Protein AF-T0MFL5-F1 (afdb_monomer)

Sol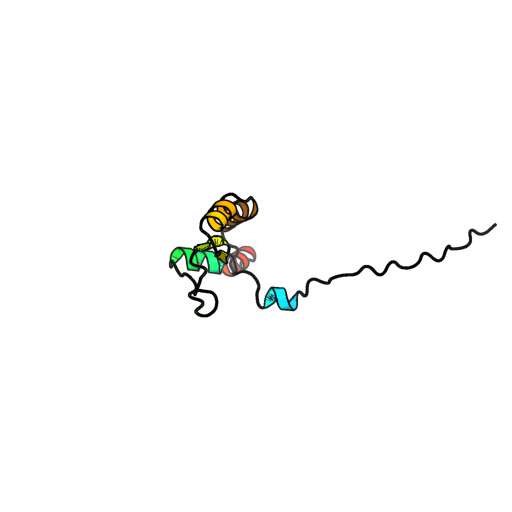vent-accessible surface area (backbone atoms only — not comparable to full-atom values): 6743 Å² total; per-residue (Å²): 135,85,83,78,81,78,85,72,77,78,74,79,74,81,71,75,66,74,59,62,72,59,52,68,75,72,44,77,77,51,70,69,57,38,54,52,27,63,75,67,68,59,70,89,85,50,85,82,70,47,84,68,35,82,36,71,42,71,88,73,71,44,77,26,75,39,67,68,56,49,56,51,46,62,72,31,70,68,46,54,50,46,56,51,63,68,72,45,87,77,88,43,71,68,55,52,33,53,74,74,69,53,128

Foldseek 3Di:
DDDDDDPDPPPPPPCPPVPVVVCVVPPWDDLVVLLVCVVVVPDDDDPPPPPQ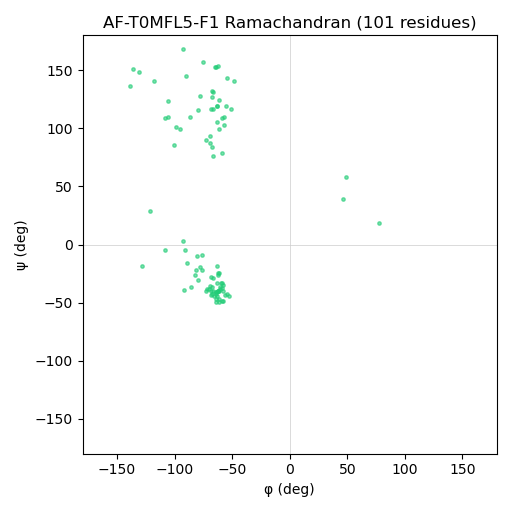FPDADSLRGDTDRDPVVNVVVCVDPVNVVSVVVSVDDDDDPVVVCVVVVND

Sequence (103 aa):
MARQKTQQAHKQKNKRRINSSRLKKEGTLGLDQIQRNILNNIIPIDDEFNKESKYYCIECDRFFISDNALSTHKKSKVHKKRVKELGDVIHTQKHAEMAVGLF

pLDDT: mean 77.4, std 14.21, range [50.72, 96.06]

Organism: NCBI:txid1037528

Nearest PDB structures (foldseek):
  6yly-assembly1_I  TM=8.226E-01  e=1.556E-03  Saccharomyces cerevisiae
  3jct-assembly1_I  TM=8.127E-01  e=4.463E-03  Saccharomyces cerevisiae S288C
  7z34-assembly1_I  TM=6.975E-01  e=9.209E-03  Saccharomyces cerevisiae S288C

Radius of gyration: 22.28 Å; Cα contacts (8 Å, |Δi|>4): 62; chains: 1; bounding box: 35×70×47 Å

InterPro domains:
  IPR003604 Matrin/U1-C-like, C2H2-type zinc finger [SM00451] (52-86)
  IPR013087 Zinc finger C2H2-type [PS00028] (57-79)
  IPR013087 Zinc finger C2H2-type [PS50157] (55-84)
  IPR022755 Zinc finger, double-stranded RNA binding [PF12171] (54-80)
  IPR036236 Zinc finger C2H2 superfamily [SSF57667] (44-101)
  IPR051879 C2H2-type Zinc Finger Maturation Protein [PTHR46095] (1-102)

Mean predicted aligned error: 12.14 Å

Structure (mmCIF, N/CA/C/O backbone):
data_AF-T0MFL5-F1
#
_entry.id   AF-T0MFL5-F1
#
loop_
_atom_site.group_PDB
_atom_site.id
_atom_site.type_symbol
_atom_site.label_atom_id
_atom_site.label_alt_id
_atom_site.label_comp_id
_atom_site.label_asym_id
_atom_site.label_entity_id
_atom_site.label_seq_id
_atom_site.pdbx_PDB_ins_code
_atom_site.Cartn_x
_atom_site.Cartn_y
_atom_site.Cartn_z
_atom_site.occupancy
_atom_site.B_iso_or_equiv
_atom_site.auth_seq_id
_atom_site.auth_comp_id
_atom_site.auth_asym_id
_atom_site.auth_atom_id
_atom_site.pdbx_PDB_model_num
ATOM 1 N N . MET A 1 1 ? -9.945 57.315 -22.143 1.00 52.41 1 MET A N 1
ATOM 2 C CA . MET A 1 1 ? -9.887 57.240 -20.664 1.00 52.41 1 MET A CA 1
ATOM 3 C C . MET A 1 1 ? -9.189 55.945 -20.268 1.00 52.41 1 MET A C 1
ATOM 5 O O . MET A 1 1 ? -9.649 54.882 -20.666 1.00 52.41 1 MET A O 1
ATOM 9 N N . ALA A 1 2 ? -8.045 56.020 -19.583 1.00 54.22 2 ALA A N 1
ATOM 10 C CA . ALA A 1 2 ? -7.265 54.842 -19.195 1.00 54.22 2 ALA A CA 1
ATOM 11 C C . ALA A 1 2 ? -7.900 54.150 -17.977 1.00 54.22 2 ALA A C 1
ATOM 13 O O . ALA A 1 2 ? -8.167 54.797 -16.964 1.00 54.22 2 ALA A O 1
ATOM 14 N N . ARG A 1 3 ? -8.146 52.836 -18.065 1.00 62.12 3 ARG A N 1
ATOM 15 C CA . ARG A 1 3 ? -8.585 52.026 -16.918 1.00 62.12 3 ARG A CA 1
ATOM 16 C C . ARG A 1 3 ? -7.484 52.026 -15.854 1.00 62.12 3 ARG A C 1
ATOM 18 O O . ARG A 1 3 ? -6.377 51.559 -16.114 1.00 62.12 3 ARG A O 1
ATOM 25 N N . GLN A 1 4 ? -7.790 52.533 -14.663 1.00 69.31 4 GLN A N 1
ATOM 26 C CA . GLN A 1 4 ? -6.879 52.474 -13.521 1.00 69.31 4 GLN A CA 1
ATOM 27 C C . GLN A 1 4 ? -6.723 51.014 -13.067 1.00 69.31 4 GLN A C 1
ATOM 29 O O . GLN A 1 4 ? -7.710 50.285 -12.942 1.00 69.31 4 GLN A O 1
ATOM 34 N N . LYS A 1 5 ? -5.478 50.567 -12.853 1.00 63.31 5 LYS A N 1
ATOM 35 C CA . LYS A 1 5 ? -5.180 49.225 -12.331 1.00 63.31 5 LYS A CA 1
ATOM 36 C C . LYS A 1 5 ? -5.683 49.145 -10.892 1.00 63.31 5 LYS A C 1
ATOM 38 O O . LYS A 1 5 ? -5.181 49.856 -10.026 1.00 63.31 5 LYS A O 1
ATOM 43 N N . THR A 1 6 ? -6.649 48.274 -10.626 1.00 65.69 6 THR A N 1
ATOM 44 C CA . THR A 1 6 ? -7.029 47.957 -9.251 1.00 65.69 6 THR A CA 1
ATOM 45 C C . THR A 1 6 ? -5.875 47.204 -8.589 1.00 65.69 6 THR A C 1
ATOM 47 O O . THR A 1 6 ? -5.369 46.219 -9.131 1.00 65.69 6 THR A O 1
ATOM 50 N N . GLN A 1 7 ? -5.419 47.684 -7.429 1.00 66.50 7 GLN A N 1
ATOM 51 C CA . GLN A 1 7 ? -4.450 46.973 -6.596 1.00 66.50 7 GLN A CA 1
ATOM 52 C C . GLN A 1 7 ? -5.153 45.747 -6.010 1.00 66.50 7 GLN A C 1
ATOM 54 O O . GLN A 1 7 ? -5.772 45.809 -4.951 1.00 66.50 7 GLN A O 1
ATOM 59 N N . GLN A 1 8 ? -5.138 44.629 -6.732 1.00 64.06 8 GLN A N 1
ATOM 60 C CA . GLN A 1 8 ? -5.621 43.374 -6.174 1.00 64.06 8 GLN A CA 1
ATOM 61 C C . GLN A 1 8 ? -4.645 42.950 -5.076 1.00 64.06 8 GLN A C 1
ATOM 63 O O . GLN A 1 8 ? -3.473 42.688 -5.347 1.00 64.06 8 GLN A O 1
ATOM 68 N N . ALA A 1 9 ? -5.123 42.894 -3.831 1.00 64.19 9 ALA A N 1
ATOM 69 C CA . ALA A 1 9 ? -4.354 42.351 -2.724 1.00 64.19 9 ALA A CA 1
ATOM 70 C C . ALA A 1 9 ? -3.911 40.924 -3.080 1.00 64.19 9 ALA A C 1
ATOM 72 O O . ALA A 1 9 ? -4.742 40.041 -3.316 1.00 64.19 9 ALA A O 1
ATOM 73 N N . HIS A 1 10 ? -2.598 40.689 -3.130 1.00 61.59 10 HIS A N 1
ATOM 74 C CA . HIS A 1 10 ? -2.055 39.346 -3.276 1.00 61.59 10 HIS A CA 1
ATOM 75 C C . HIS A 1 10 ? -2.499 38.520 -2.068 1.00 61.59 10 HIS A C 1
ATOM 77 O O . HIS A 1 10 ? -1.910 38.597 -0.992 1.00 61.59 10 HIS A O 1
ATOM 83 N N . LYS A 1 11 ? -3.549 37.711 -2.243 1.00 56.97 11 LYS A N 1
ATOM 84 C CA . LYS A 1 11 ? -3.952 36.705 -1.261 1.00 56.97 11 LYS A CA 1
ATOM 85 C C . LYS A 1 11 ? -2.729 35.815 -1.055 1.00 56.97 11 LYS A C 1
ATOM 87 O O . LYS A 1 11 ? -2.336 35.110 -1.989 1.00 56.97 11 LYS A O 1
ATOM 92 N N . GLN A 1 12 ? -2.085 35.901 0.113 1.00 63.25 12 GLN A N 1
ATOM 93 C CA . GLN A 1 12 ? -0.952 35.043 0.440 1.00 63.25 12 GLN A CA 1
ATOM 94 C C . GLN A 1 12 ? -1.446 33.608 0.303 1.00 63.25 12 GLN A C 1
ATOM 96 O O . GLN A 1 12 ? -2.213 33.108 1.126 1.00 63.25 12 GLN A O 1
ATOM 101 N N . LYS A 1 13 ? -1.077 32.955 -0.803 1.00 57.34 13 LYS A N 1
ATOM 102 C CA . LYS A 1 13 ? -1.324 31.532 -0.968 1.00 57.34 13 LYS A CA 1
ATOM 103 C C . LYS A 1 13 ? -0.499 30.902 0.129 1.00 57.34 13 LYS A C 1
ATOM 105 O O . LYS A 1 13 ? 0.726 30.879 0.025 1.00 57.34 13 LYS A O 1
ATOM 110 N N . ASN A 1 14 ? -1.176 30.446 1.174 1.00 59.44 14 ASN A N 1
ATOM 111 C CA . ASN A 1 14 ? -0.584 29.675 2.243 1.00 59.44 14 ASN A CA 1
ATOM 112 C C . ASN A 1 14 ? -0.162 28.342 1.613 1.00 59.44 14 ASN A C 1
ATOM 114 O O . ASN A 1 14 ? -0.872 27.339 1.669 1.00 59.44 14 ASN A O 1
ATOM 118 N N . LYS A 1 15 ? 0.951 28.370 0.869 1.00 56.12 15 LYS A N 1
ATOM 119 C CA . LYS A 1 15 ? 1.619 27.201 0.326 1.00 56.12 15 LYS A CA 1
ATOM 120 C C . LYS A 1 15 ? 2.147 26.500 1.562 1.00 56.12 15 LYS A C 1
ATOM 122 O O . LYS A 1 15 ? 3.303 26.687 1.927 1.00 56.12 15 LYS A O 1
ATOM 127 N N . ARG A 1 16 ? 1.297 25.699 2.210 1.00 57.19 16 ARG A N 1
ATOM 128 C CA . ARG A 1 16 ? 1.746 24.574 3.021 1.00 57.19 16 ARG A CA 1
ATOM 129 C C . ARG A 1 16 ? 2.533 23.693 2.054 1.00 57.19 16 ARG A C 1
ATOM 131 O O . ARG A 1 16 ? 1.981 22.777 1.456 1.00 57.19 16 ARG A O 1
ATOM 138 N N . ARG A 1 17 ? 3.787 24.068 1.767 1.00 57.94 17 ARG A N 1
ATOM 139 C CA . ARG A 1 17 ? 4.713 23.233 1.017 1.00 57.94 17 ARG A CA 1
ATOM 140 C C . ARG A 1 17 ? 4.791 21.981 1.865 1.00 57.94 17 ARG A C 1
ATOM 142 O O . ARG A 1 17 ? 5.290 22.040 2.986 1.00 57.94 17 ARG A O 1
ATOM 149 N N . ILE A 1 18 ? 4.205 20.895 1.370 1.00 57.91 18 ILE A N 1
ATOM 150 C CA . ILE A 1 18 ? 4.403 19.576 1.957 1.00 57.91 18 ILE A CA 1
ATOM 151 C C . ILE A 1 18 ? 5.918 19.441 2.061 1.00 57.91 18 ILE A C 1
ATOM 153 O O . ILE A 1 18 ? 6.612 19.587 1.053 1.00 57.91 18 ILE A O 1
ATOM 157 N N . ASN A 1 19 ? 6.428 19.329 3.287 1.00 59.56 19 ASN A N 1
ATOM 158 C CA . ASN A 1 19 ? 7.859 19.387 3.526 1.00 59.56 19 ASN A CA 1
ATOM 159 C C . ASN A 1 19 ? 8.471 18.108 2.944 1.00 59.56 19 ASN A C 1
ATOM 161 O O . ASN A 1 19 ? 8.458 17.051 3.573 1.00 59.56 19 ASN A O 1
ATOM 165 N N . SER A 1 20 ? 8.916 18.189 1.689 1.00 59.12 20 SER A N 1
ATOM 166 C CA . SER A 1 20 ? 9.327 17.041 0.881 1.00 59.12 20 SER A CA 1
ATOM 167 C C . SER A 1 20 ? 10.507 16.299 1.497 1.00 59.12 20 SER A C 1
ATOM 169 O O . SER A 1 20 ? 10.678 15.113 1.252 1.00 59.12 20 SER A O 1
ATOM 171 N N . SER A 1 21 ? 11.313 16.982 2.311 1.00 55.59 21 SER A N 1
ATOM 172 C CA . SER A 1 21 ? 12.413 16.384 3.068 1.00 55.59 21 SER A CA 1
ATOM 173 C C . SER A 1 21 ? 11.923 15.457 4.186 1.00 55.59 21 SER A C 1
ATOM 175 O O . SER A 1 21 ? 12.535 14.418 4.406 1.00 55.59 21 SER A O 1
ATOM 177 N N . ARG A 1 22 ? 10.798 15.774 4.844 1.00 50.72 22 ARG A N 1
ATOM 178 C CA . ARG A 1 22 ? 10.186 14.916 5.872 1.00 50.72 22 ARG A CA 1
ATOM 179 C C . ARG A 1 22 ? 9.527 13.685 5.247 1.00 50.72 22 ARG A C 1
ATOM 181 O O . ARG A 1 22 ? 9.723 12.581 5.737 1.00 50.72 22 ARG A O 1
ATOM 188 N N . LEU A 1 23 ? 8.855 13.864 4.104 1.00 55.75 23 LEU A N 1
ATOM 189 C CA . LEU A 1 23 ? 8.255 12.764 3.333 1.00 55.75 23 LEU A CA 1
ATOM 190 C C . LEU A 1 23 ? 9.289 11.750 2.809 1.00 55.75 23 LEU A C 1
ATOM 192 O O . LEU A 1 23 ? 8.942 10.603 2.568 1.00 55.75 23 LEU A O 1
ATOM 196 N N . LYS A 1 24 ? 10.543 12.174 2.605 1.00 55.97 24 LYS A N 1
ATOM 197 C CA . LYS A 1 24 ? 11.646 11.306 2.161 1.00 55.97 24 LYS A CA 1
ATOM 198 C C . LYS A 1 24 ? 12.305 10.522 3.297 1.00 55.97 24 LYS A C 1
ATOM 200 O O . LYS A 1 24 ? 12.884 9.482 3.022 1.00 55.97 24 LYS A O 1
ATOM 205 N N . LYS A 1 25 ? 12.259 11.027 4.537 1.00 56.19 25 LYS A N 1
ATOM 206 C CA . LYS A 1 25 ? 12.865 10.360 5.703 1.00 56.19 25 LYS A CA 1
ATOM 207 C C . LYS A 1 25 ? 11.937 9.327 6.341 1.00 56.19 25 LYS A C 1
ATOM 209 O O . LYS A 1 25 ? 12.415 8.281 6.743 1.00 56.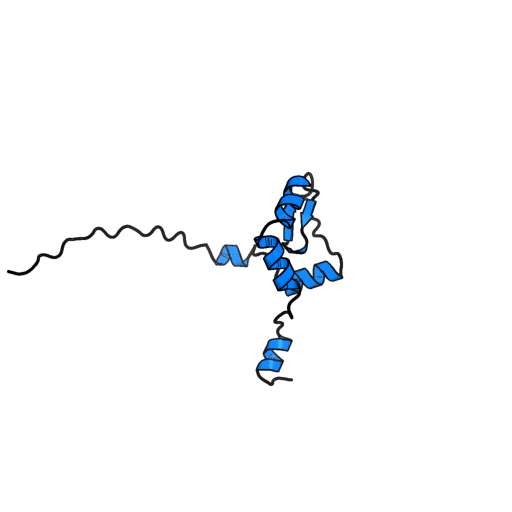19 25 LYS A O 1
ATOM 214 N N . GLU A 1 26 ? 10.635 9.606 6.381 1.00 54.88 26 GLU A N 1
ATOM 215 C CA . GLU A 1 26 ? 9.616 8.719 6.978 1.00 54.88 26 GLU A CA 1
ATOM 216 C C . GLU A 1 26 ? 8.542 8.328 5.961 1.00 54.88 26 GLU A C 1
ATOM 218 O O . GLU A 1 26 ? 7.363 8.160 6.274 1.00 54.88 26 GLU A O 1
ATOM 223 N N . GLY A 1 27 ? 8.936 8.286 4.689 1.00 63.75 27 GLY A N 1
ATOM 224 C CA . GLY A 1 27 ? 8.060 7.832 3.622 1.00 63.75 27 GLY A CA 1
ATOM 225 C C . GLY A 1 27 ? 7.695 6.364 3.811 1.00 63.75 27 GLY A C 1
ATOM 226 O O . GLY A 1 27 ? 8.461 5.587 4.372 1.00 63.75 27 GLY A O 1
ATOM 227 N N . THR A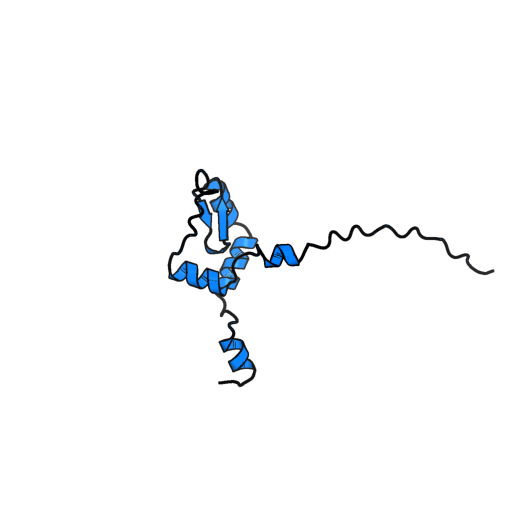 1 28 ? 6.526 5.985 3.302 1.00 69.00 28 THR A N 1
ATOM 228 C CA . THR A 1 28 ? 6.099 4.583 3.240 1.00 69.00 28 THR A CA 1
ATOM 229 C C . THR A 1 28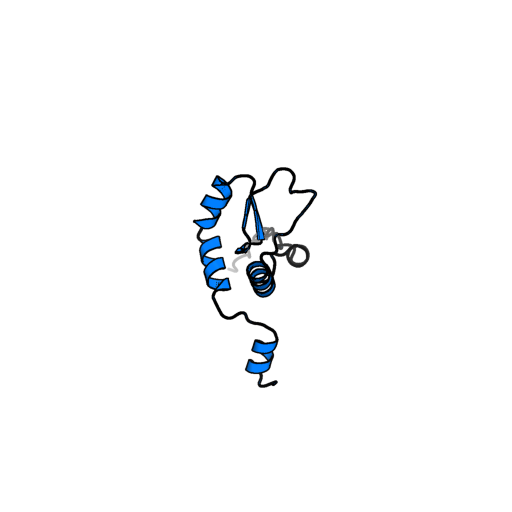 ? 7.145 3.743 2.515 1.00 69.00 28 THR A C 1
ATOM 231 O O . THR A 1 28 ? 7.694 4.207 1.509 1.00 69.00 28 THR A O 1
ATOM 234 N N . LEU A 1 29 ? 7.352 2.503 2.963 1.00 79.62 29 LEU A N 1
ATOM 235 C CA . LEU A 1 29 ? 8.235 1.547 2.295 1.00 79.62 29 LEU A CA 1
ATOM 236 C C . LEU A 1 29 ? 7.953 1.475 0.782 1.00 79.62 29 LEU A C 1
ATOM 238 O O . LEU A 1 29 ? 6.806 1.534 0.318 1.00 79.62 29 LEU A O 1
ATOM 242 N N . GLY A 1 30 ? 9.027 1.360 -0.001 1.00 84.25 30 GLY A N 1
ATOM 243 C CA . GLY A 1 30 ? 8.932 1.193 -1.450 1.00 84.25 30 GLY A CA 1
ATOM 244 C C . GLY A 1 30 ? 8.213 -0.108 -1.821 1.00 84.25 30 GLY A C 1
ATOM 245 O O . GLY A 1 30 ? 8.249 -1.075 -1.064 1.00 84.25 30 GLY A O 1
ATOM 246 N N . LEU A 1 31 ? 7.586 -0.148 -3.004 1.00 83.69 31 LEU A N 1
ATOM 247 C CA . LEU A 1 31 ? 6.882 -1.341 -3.511 1.00 83.69 31 LEU A CA 1
ATOM 248 C C . LEU A 1 31 ? 7.768 -2.596 -3.481 1.00 83.69 31 LEU A C 1
ATOM 250 O O . LEU A 1 31 ? 7.343 -3.639 -2.997 1.00 83.69 31 LEU A O 1
ATOM 254 N N . ASP A 1 32 ? 9.023 -2.456 -3.909 1.00 84.94 32 ASP A N 1
ATOM 255 C CA . ASP A 1 32 ? 9.998 -3.549 -3.931 1.00 84.94 32 ASP A CA 1
ATOM 256 C C . ASP A 1 32 ? 10.309 -4.102 -2.531 1.00 84.94 32 ASP A C 1
ATOM 258 O O . ASP A 1 32 ? 10.382 -5.311 -2.319 1.00 84.94 32 ASP A O 1
ATOM 262 N N . GLN A 1 33 ? 10.426 -3.215 -1.542 1.00 84.25 33 GLN A N 1
ATOM 263 C CA . GLN A 1 33 ? 10.689 -3.608 -0.163 1.00 84.25 33 GLN A CA 1
ATOM 264 C C . GLN A 1 33 ? 9.465 -4.268 0.478 1.00 84.25 33 GLN A C 1
ATOM 266 O O . GLN A 1 33 ? 9.611 -5.256 1.189 1.00 84.25 33 GLN A O 1
ATOM 271 N N . ILE A 1 34 ? 8.259 -3.778 0.177 1.00 87.94 34 ILE A N 1
ATOM 272 C CA . ILE A 1 34 ? 7.009 -4.394 0.638 1.00 87.94 34 ILE A CA 1
ATOM 273 C C . ILE A 1 34 ? 6.856 -5.798 0.052 1.00 87.94 34 ILE A C 1
ATOM 275 O O . ILE A 1 34 ? 6.554 -6.727 0.794 1.00 87.94 34 ILE A O 1
ATOM 279 N N . GLN A 1 35 ? 7.125 -5.991 -1.242 1.00 85.56 35 GLN A N 1
ATOM 280 C CA . GLN A 1 35 ? 7.059 -7.319 -1.853 1.00 85.56 35 GLN A CA 1
ATOM 281 C C . GLN A 1 35 ? 8.073 -8.282 -1.220 1.00 85.56 35 GLN A C 1
ATOM 283 O O . GLN A 1 35 ? 7.734 -9.425 -0.919 1.00 85.56 35 GLN A O 1
ATOM 288 N N . ARG A 1 36 ? 9.292 -7.810 -0.925 1.00 85.81 36 ARG A N 1
ATOM 289 C CA . ARG A 1 36 ? 10.283 -8.587 -0.165 1.00 85.81 36 ARG A CA 1
ATOM 290 C C . ARG A 1 36 ? 9.806 -8.930 1.249 1.00 85.81 36 ARG A C 1
ATOM 292 O O . ARG A 1 36 ? 10.021 -10.057 1.690 1.00 85.81 36 ARG A O 1
ATOM 299 N N . ASN A 1 37 ? 9.145 -8.009 1.945 1.00 87.06 37 ASN A N 1
ATOM 300 C CA . ASN A 1 37 ? 8.596 -8.267 3.278 1.00 87.06 37 ASN A CA 1
ATOM 301 C C . ASN A 1 37 ? 7.453 -9.289 3.237 1.00 87.06 37 ASN A C 1
ATOM 303 O O . ASN A 1 37 ? 7.409 -10.162 4.098 1.00 87.06 37 ASN A O 1
ATOM 307 N N . ILE A 1 38 ? 6.580 -9.225 2.223 1.00 85.81 38 ILE A N 1
ATOM 308 C CA . ILE A 1 38 ? 5.506 -10.208 2.001 1.00 85.81 38 ILE A CA 1
ATOM 309 C C . ILE A 1 38 ? 6.100 -11.602 1.770 1.00 85.81 38 ILE A C 1
ATOM 311 O O . ILE A 1 38 ? 5.669 -12.556 2.405 1.00 85.81 38 ILE A O 1
ATOM 315 N N . LEU A 1 39 ? 7.118 -11.725 0.910 1.00 84.62 39 LEU A N 1
ATOM 316 C CA . LEU A 1 39 ? 7.762 -13.013 0.622 1.00 84.62 39 LEU A CA 1
ATOM 317 C C . LEU A 1 39 ? 8.424 -13.636 1.855 1.00 84.62 39 LEU A C 1
ATOM 319 O O . LEU A 1 39 ? 8.350 -14.845 2.054 1.00 84.62 39 LEU A O 1
ATOM 323 N N . ASN A 1 40 ? 9.062 -12.812 2.682 1.00 83.38 40 ASN A N 1
ATOM 324 C CA . ASN A 1 40 ? 9.788 -13.274 3.864 1.00 83.38 40 ASN A CA 1
ATOM 325 C C . ASN A 1 40 ? 8.933 -13.268 5.142 1.00 83.38 40 ASN A C 1
ATOM 327 O O . ASN A 1 40 ? 9.457 -13.551 6.216 1.00 83.38 40 ASN A O 1
ATOM 331 N N . ASN A 1 41 ? 7.642 -12.921 5.046 1.00 80.69 41 ASN A N 1
ATOM 332 C CA . ASN A 1 41 ? 6.746 -12.701 6.187 1.00 80.69 41 ASN A CA 1
ATOM 333 C C . ASN A 1 41 ? 7.373 -11.824 7.290 1.00 80.69 41 ASN A C 1
ATOM 335 O O . ASN A 1 41 ? 7.195 -12.075 8.483 1.00 80.69 41 ASN A O 1
ATOM 339 N N . ILE A 1 42 ? 8.126 -10.794 6.893 1.00 79.50 42 ILE A N 1
ATOM 340 C CA . ILE A 1 42 ? 8.778 -9.876 7.830 1.00 79.50 42 ILE A CA 1
ATOM 341 C C . ILE A 1 42 ? 7.734 -8.875 8.308 1.00 79.50 42 ILE A C 1
ATOM 343 O O . ILE A 1 42 ? 7.221 -8.069 7.529 1.00 79.50 42 ILE A O 1
ATOM 347 N N . ILE A 1 43 ? 7.448 -8.914 9.604 1.00 76.56 43 ILE A N 1
ATOM 348 C CA . ILE A 1 43 ? 6.596 -7.941 10.281 1.00 76.56 43 ILE A CA 1
ATOM 349 C C . ILE A 1 43 ? 7.524 -7.049 11.111 1.00 76.56 43 ILE A C 1
ATOM 351 O O . ILE A 1 43 ? 8.281 -7.585 11.924 1.00 76.56 43 ILE A O 1
ATOM 355 N N . PRO A 1 44 ? 7.513 -5.717 10.915 1.00 74.00 44 PRO A N 1
ATOM 356 C CA . PRO A 1 44 ? 8.316 -4.823 11.733 1.00 74.00 44 PRO A CA 1
ATOM 357 C C . PRO A 1 44 ? 7.871 -4.929 13.194 1.00 74.00 44 PRO A C 1
ATOM 359 O O . PRO A 1 44 ? 6.696 -4.743 13.514 1.00 74.00 44 PRO A O 1
ATOM 362 N N . ILE A 1 45 ? 8.814 -5.242 14.075 1.00 68.62 45 ILE A N 1
ATOM 363 C CA . ILE A 1 45 ? 8.604 -5.248 15.520 1.00 68.62 45 ILE A CA 1
ATOM 364 C C . ILE A 1 45 ? 9.088 -3.885 16.012 1.00 68.62 45 ILE A C 1
ATOM 366 O O . ILE A 1 45 ? 10.288 -3.661 16.116 1.00 68.62 45 ILE A O 1
ATOM 370 N N . ASP A 1 46 ? 8.169 -2.951 16.237 1.00 63.62 46 ASP A N 1
ATOM 371 C CA . ASP A 1 46 ? 8.473 -1.660 16.852 1.00 63.62 46 ASP A CA 1
ATOM 372 C C . ASP A 1 46 ? 8.128 -1.680 18.349 1.00 63.62 46 ASP A C 1
ATOM 374 O O . ASP A 1 46 ? 6.960 -1.586 18.720 1.00 63.62 46 ASP A O 1
ATOM 378 N N . ASP A 1 47 ? 9.127 -1.846 19.216 1.00 59.88 47 ASP A N 1
ATOM 379 C CA . ASP A 1 47 ? 8.960 -2.056 20.665 1.00 59.88 47 ASP A CA 1
ATOM 380 C C . ASP A 1 47 ? 8.304 -0.878 21.422 1.00 59.88 47 ASP A C 1
ATOM 382 O O . ASP A 1 47 ? 7.765 -1.077 22.518 1.00 59.88 47 ASP A O 1
ATOM 386 N N . GLU A 1 48 ? 8.283 0.338 20.858 1.00 60.12 48 GLU A N 1
ATOM 387 C CA . GLU A 1 48 ? 7.682 1.516 21.510 1.00 60.12 48 GLU A CA 1
ATOM 388 C C . GLU A 1 48 ? 6.201 1.737 21.148 1.00 60.12 48 GLU A C 1
ATOM 390 O O . GLU A 1 48 ? 5.403 2.044 22.037 1.00 60.12 48 GLU A O 1
ATOM 395 N N . PHE A 1 49 ? 5.785 1.516 19.894 1.00 55.41 49 PHE A N 1
ATOM 396 C CA . PHE A 1 49 ? 4.372 1.612 19.473 1.00 55.41 49 PHE A CA 1
ATOM 397 C C . PHE A 1 49 ? 3.579 0.291 19.621 1.00 55.41 49 PHE A C 1
ATOM 399 O O . PHE A 1 49 ? 2.339 0.306 19.622 1.00 55.41 49 PHE A O 1
ATOM 406 N N . ASN A 1 50 ? 4.253 -0.859 19.781 1.00 51.38 50 ASN A N 1
ATOM 407 C CA . ASN A 1 50 ? 3.620 -2.191 19.792 1.00 51.38 50 ASN A CA 1
ATOM 408 C C . ASN A 1 50 ? 2.881 -2.582 21.073 1.00 51.38 50 ASN A C 1
ATOM 410 O O . ASN A 1 50 ? 2.205 -3.613 21.078 1.00 51.38 50 ASN A O 1
ATOM 414 N N . LYS A 1 51 ? 2.976 -1.823 22.169 1.00 55.16 51 LYS A N 1
ATOM 415 C CA . LYS A 1 51 ? 2.365 -2.279 23.432 1.00 55.16 51 LYS A CA 1
ATOM 416 C C . LYS A 1 51 ? 0.841 -2.431 23.344 1.00 55.16 51 LYS A C 1
ATOM 418 O O . LYS A 1 51 ? 0.282 -3.258 24.059 1.00 55.16 51 LYS A O 1
ATOM 423 N N . GLU A 1 52 ? 0.184 -1.721 22.423 1.00 60.47 52 GLU A N 1
ATOM 424 C CA . GLU A 1 52 ? -1.278 -1.781 22.266 1.00 60.47 52 GLU A CA 1
ATOM 425 C C . GLU A 1 52 ? -1.770 -2.054 20.832 1.00 60.47 52 GLU A C 1
ATOM 427 O O . GLU A 1 52 ? -2.903 -2.506 20.655 1.00 60.47 52 GLU A O 1
ATOM 432 N N . SER A 1 53 ? -0.949 -1.845 19.795 1.00 64.19 53 SER A N 1
ATOM 433 C CA . SER A 1 53 ? -1.385 -1.966 18.394 1.00 64.19 53 SER A CA 1
ATOM 434 C C . SER A 1 53 ? -0.965 -3.296 17.752 1.00 64.19 53 SER A C 1
ATOM 436 O O . SER A 1 53 ? 0.054 -3.415 17.088 1.00 64.19 53 SER A O 1
ATOM 438 N N . LYS A 1 54 ? -1.785 -4.336 17.939 1.00 75.69 54 LYS A N 1
ATOM 439 C CA . LYS A 1 54 ? -1.506 -5.702 17.441 1.00 75.69 54 LYS A CA 1
ATOM 440 C C . LYS A 1 54 ? -1.838 -5.924 15.957 1.00 75.69 54 LYS A C 1
ATOM 442 O O . LYS A 1 54 ? -1.534 -6.983 15.414 1.00 75.69 54 LYS A O 1
ATOM 447 N N . TYR A 1 55 ? -2.514 -4.979 15.303 1.00 86.19 55 TYR A N 1
ATOM 448 C CA . TYR A 1 55 ? -3.100 -5.187 13.976 1.00 86.19 55 TYR A CA 1
A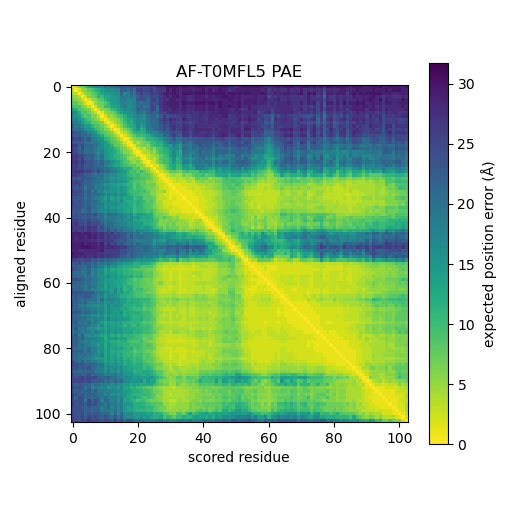TOM 449 C C . TYR A 1 55 ? -2.278 -4.477 12.901 1.00 86.19 55 TYR A C 1
ATOM 451 O O . TYR A 1 55 ? -2.306 -3.254 12.806 1.00 86.19 55 TYR A O 1
ATOM 459 N N . TYR A 1 56 ? -1.580 -5.234 12.056 1.00 88.31 56 TYR A N 1
ATOM 460 C CA . TYR A 1 56 ? -0.682 -4.684 11.036 1.00 88.31 56 TYR A CA 1
ATOM 461 C C . TYR A 1 56 ? -1.119 -5.050 9.612 1.00 88.31 56 TYR A C 1
ATOM 463 O O . TYR A 1 56 ? -1.561 -6.168 9.338 1.00 88.31 56 TYR A O 1
ATOM 471 N N . CYS A 1 57 ? -0.992 -4.093 8.691 1.00 90.38 57 CYS A N 1
ATOM 472 C CA . CYS A 1 57 ? -1.177 -4.306 7.259 1.00 90.38 57 CYS A CA 1
ATOM 473 C C . CYS A 1 57 ? 0.175 -4.234 6.542 1.00 90.38 57 CYS A C 1
ATOM 475 O O . CYS A 1 57 ? 0.723 -3.144 6.374 1.00 90.38 57 CYS A O 1
ATOM 477 N N . ILE A 1 58 ? 0.662 -5.384 6.069 1.00 88.62 58 ILE A N 1
ATOM 478 C CA . ILE A 1 58 ? 1.969 -5.527 5.406 1.00 88.62 58 ILE A CA 1
ATOM 479 C C . ILE A 1 58 ? 2.024 -4.728 4.095 1.00 88.62 58 ILE A C 1
ATOM 481 O O . ILE A 1 58 ? 2.999 -4.047 3.806 1.00 88.62 58 ILE A O 1
ATOM 485 N N . GLU A 1 59 ? 0.945 -4.745 3.314 1.00 89.50 59 GLU A N 1
ATOM 486 C CA . GLU A 1 59 ? 0.900 -4.118 1.984 1.00 89.50 59 GLU A CA 1
ATOM 487 C C . GLU A 1 59 ? 0.961 -2.585 2.016 1.00 89.50 59 GLU A C 1
ATOM 489 O O . GLU A 1 59 ? 1.375 -1.937 1.053 1.00 89.50 59 GLU A O 1
ATOM 494 N N . CYS A 1 60 ? 0.477 -1.992 3.107 1.00 88.00 60 CYS A N 1
ATOM 495 C CA . CYS A 1 60 ? 0.417 -0.544 3.290 1.00 88.00 60 CYS A CA 1
ATOM 496 C C . CYS A 1 60 ? 1.429 -0.029 4.316 1.00 88.00 60 CYS A C 1
ATOM 498 O O . CYS A 1 60 ? 1.502 1.187 4.482 1.00 88.00 60 CYS A O 1
ATOM 500 N N . ASP A 1 61 ? 2.159 -0.929 4.980 1.00 87.31 61 ASP A N 1
ATOM 501 C CA . ASP A 1 61 ? 3.084 -0.647 6.076 1.00 87.31 61 ASP A CA 1
ATOM 502 C C . ASP A 1 61 ? 2.469 0.250 7.161 1.00 87.31 61 ASP A C 1
ATOM 504 O O . ASP A 1 61 ? 2.896 1.378 7.409 1.00 87.31 61 ASP A O 1
ATOM 508 N N . ARG A 1 62 ? 1.352 -0.208 7.742 1.00 84.88 62 ARG A N 1
ATOM 509 C CA . ARG A 1 62 ? 0.607 0.559 8.754 1.00 84.88 62 ARG A CA 1
ATOM 510 C C . ARG A 1 62 ? 0.118 -0.308 9.899 1.00 84.88 62 ARG A C 1
ATOM 512 O O . ARG A 1 62 ? -0.484 -1.361 9.674 1.00 84.88 62 ARG A O 1
ATOM 519 N N . PHE A 1 63 ? 0.290 0.219 11.106 1.00 86.56 63 PHE A N 1
ATOM 520 C CA . PHE A 1 63 ? -0.261 -0.318 12.344 1.00 86.56 63 PHE A CA 1
ATOM 521 C C . PHE A 1 63 ? -1.645 0.271 12.632 1.00 86.56 63 PHE A C 1
ATOM 523 O O . PHE A 1 63 ? -1.933 1.434 12.337 1.00 86.56 63 PHE A O 1
ATOM 530 N N . PHE A 1 64 ? -2.510 -0.551 13.212 1.00 87.12 64 PHE A N 1
ATOM 531 C CA . PHE A 1 64 ? -3.874 -0.226 13.596 1.00 87.12 64 PHE A CA 1
ATOM 532 C C . PHE A 1 64 ? -4.125 -0.659 15.043 1.00 87.12 64 PHE A C 1
ATOM 534 O O . PHE A 1 64 ? -3.599 -1.660 15.526 1.00 87.12 64 PHE A O 1
ATOM 541 N N . ILE A 1 65 ? -4.988 0.093 15.724 1.00 87.81 65 ILE A N 1
ATOM 542 C CA . ILE A 1 65 ? -5.320 -0.126 17.140 1.00 87.81 65 ILE A CA 1
ATOM 543 C C . ILE A 1 65 ? -6.335 -1.276 17.310 1.00 87.81 65 ILE A C 1
ATOM 545 O O . ILE A 1 65 ? -6.322 -1.983 18.310 1.00 87.81 65 ILE A O 1
ATOM 549 N N . SER A 1 66 ? -7.216 -1.497 16.327 1.00 89.69 66 SER A N 1
ATOM 550 C CA . SER A 1 66 ? -8.338 -2.448 16.404 1.00 89.69 66 SER A CA 1
ATOM 551 C C . SER A 1 66 ? -8.474 -3.281 15.128 1.00 89.69 66 SER A C 1
ATOM 553 O O . SER A 1 66 ? -8.202 -2.783 14.032 1.00 89.69 66 SER A O 1
ATOM 555 N N . ASP A 1 67 ? -9.002 -4.504 15.254 1.00 91.19 67 ASP A N 1
ATOM 556 C CA . ASP A 1 67 ? -9.357 -5.356 14.113 1.00 91.19 67 ASP A CA 1
ATOM 557 C C . ASP A 1 67 ? -10.371 -4.680 13.178 1.00 91.19 67 ASP A C 1
ATOM 559 O O . ASP A 1 67 ? -10.218 -4.703 11.958 1.00 91.19 67 ASP A O 1
ATOM 563 N N . ASN A 1 68 ? -11.358 -3.970 13.734 1.00 93.81 68 ASN A N 1
ATOM 564 C CA . ASN A 1 68 ? -12.351 -3.247 12.937 1.00 93.81 68 ASN A CA 1
ATOM 565 C C . ASN A 1 68 ? -11.692 -2.180 12.048 1.00 93.81 68 ASN A C 1
ATOM 567 O O . ASN A 1 68 ? -12.096 -1.974 10.898 1.00 93.81 68 ASN A O 1
ATOM 571 N N . ALA A 1 69 ? -10.645 -1.518 12.548 1.00 91.81 69 ALA A N 1
ATOM 572 C CA . ALA A 1 69 ? -9.885 -0.537 11.778 1.00 91.81 69 ALA A CA 1
ATOM 573 C C . ALA A 1 69 ? -9.087 -1.206 10.644 1.00 91.81 69 ALA A C 1
ATOM 575 O O . ALA A 1 69 ? -9.078 -0.707 9.518 1.00 91.81 69 ALA A O 1
ATOM 576 N N . LEU A 1 70 ? -8.497 -2.378 10.897 1.00 92.88 70 LEU A N 1
ATOM 577 C CA . LEU A 1 70 ? -7.816 -3.167 9.868 1.00 92.88 70 LEU A CA 1
ATOM 578 C C . LEU A 1 70 ? -8.800 -3.678 8.799 1.00 92.88 70 LEU A C 1
ATOM 580 O O . LEU A 1 70 ? -8.550 -3.561 7.599 1.00 92.88 70 LEU A O 1
ATOM 584 N N . SER A 1 71 ? -9.952 -4.196 9.219 1.00 93.75 71 SER A N 1
ATOM 585 C CA . SER A 1 71 ? -11.001 -4.716 8.339 1.00 93.75 71 SER A CA 1
ATOM 586 C C . SER A 1 71 ? -11.612 -3.625 7.452 1.00 93.75 71 SER A C 1
ATOM 588 O O . SER A 1 71 ? -11.846 -3.836 6.258 1.00 93.75 71 SER A O 1
ATOM 590 N N . THR A 1 72 ? -11.838 -2.427 7.996 1.00 95.12 72 THR A N 1
ATOM 591 C CA . THR A 1 72 ? -12.300 -1.269 7.209 1.00 95.12 72 THR A CA 1
ATOM 592 C C . THR A 1 72 ? -11.212 -0.748 6.270 1.00 95.12 72 THR A C 1
ATOM 594 O O . THR A 1 72 ? -11.505 -0.442 5.110 1.00 95.12 72 THR A O 1
ATOM 597 N N . HIS A 1 73 ? -9.950 -0.736 6.708 1.00 94.31 73 HIS A N 1
ATOM 598 C CA . HIS A 1 73 ? -8.807 -0.410 5.859 1.00 94.31 73 HIS A CA 1
ATOM 599 C C . HIS A 1 73 ? -8.710 -1.342 4.644 1.00 94.31 73 HIS A C 1
ATOM 601 O O . HIS A 1 73 ? -8.641 -0.845 3.516 1.00 94.31 73 HIS A O 1
ATOM 607 N N . LYS A 1 74 ? -8.807 -2.663 4.840 1.00 93.12 74 LYS A N 1
ATOM 608 C CA . LYS A 1 74 ? -8.765 -3.661 3.755 1.00 93.12 74 LYS A CA 1
ATOM 609 C C . LYS A 1 74 ? -9.868 -3.453 2.707 1.00 93.12 74 LYS A C 1
ATOM 611 O O . LYS A 1 74 ? -9.678 -3.670 1.513 1.00 93.12 74 LYS A O 1
ATOM 616 N N . LYS A 1 75 ? -11.041 -2.965 3.122 1.00 95.19 75 LYS A N 1
ATOM 617 C CA . LYS A 1 75 ? -12.163 -2.672 2.208 1.00 95.19 75 LYS A CA 1
ATOM 618 C C . LYS A 1 75 ? -11.985 -1.363 1.427 1.00 95.19 75 LYS A C 1
ATOM 620 O O . LYS A 1 75 ? -12.639 -1.191 0.389 1.00 95.19 75 LYS A O 1
ATOM 625 N N . SER A 1 76 ? -11.124 -0.461 1.902 1.00 96.06 76 SER A N 1
ATOM 626 C CA . SER A 1 76 ? -10.922 0.873 1.335 1.00 96.06 76 SER A CA 1
ATOM 627 C C . SER A 1 76 ? -10.343 0.840 -0.086 1.00 96.06 76 SER A C 1
ATOM 629 O O . SER A 1 76 ? -9.618 -0.075 -0.480 1.00 96.06 76 SER A O 1
ATOM 631 N N . LYS A 1 77 ? -10.642 1.881 -0.876 1.00 95.06 77 LYS A N 1
ATOM 632 C CA . LYS A 1 77 ? -10.116 2.022 -2.247 1.00 95.06 77 LYS A CA 1
ATOM 633 C C . LYS A 1 77 ? -8.590 2.150 -2.276 1.00 95.06 77 LYS A C 1
ATOM 635 O O . LYS A 1 77 ? -7.969 1.684 -3.222 1.00 95.06 77 LYS A O 1
ATOM 640 N N . VAL A 1 78 ? -8.004 2.769 -1.249 1.00 92.06 78 VAL A N 1
ATOM 641 C CA . VAL A 1 78 ? -6.554 2.989 -1.147 1.00 92.06 78 VAL A CA 1
ATOM 642 C C . VAL A 1 78 ? -5.824 1.655 -1.051 1.00 92.06 78 VAL A C 1
ATOM 644 O O . VAL A 1 78 ? -4.925 1.399 -1.843 1.00 92.06 78 VAL A O 1
ATOM 647 N N . HIS A 1 79 ? -6.274 0.783 -0.149 1.00 93.25 79 HIS A N 1
ATOM 648 C CA . HIS A 1 79 ? -5.708 -0.552 0.014 1.00 93.25 79 HIS A CA 1
ATOM 649 C C . HIS A 1 79 ? -5.859 -1.385 -1.264 1.00 93.25 79 HIS A C 1
ATOM 651 O O . HIS A 1 79 ? -4.879 -1.876 -1.806 1.00 93.25 79 HIS A O 1
ATOM 657 N N . LYS A 1 80 ? -7.066 -1.433 -1.841 1.00 93.62 80 LYS A N 1
ATOM 658 C CA . LYS A 1 80 ? -7.315 -2.154 -3.103 1.00 93.62 80 LYS A CA 1
ATOM 659 C C . LYS A 1 80 ? -6.453 -1.662 -4.268 1.00 93.62 80 LYS A C 1
ATOM 661 O O . LYS A 1 80 ? -6.089 -2.455 -5.127 1.00 93.62 80 LYS A O 1
ATOM 666 N N . LYS A 1 81 ? -6.146 -0.362 -4.330 1.00 92.12 81 LYS A N 1
ATOM 667 C CA . LYS A 1 81 ? -5.216 0.189 -5.324 1.00 92.12 81 LYS A CA 1
ATOM 668 C C . LYS A 1 81 ? -3.795 -0.308 -5.066 1.00 92.12 81 LYS A C 1
ATOM 670 O O . LYS A 1 81 ? -3.126 -0.705 -6.008 1.00 92.12 81 LYS A O 1
ATOM 675 N N . ARG A 1 82 ? -3.373 -0.335 -3.801 1.00 90.31 82 ARG A N 1
ATOM 676 C CA . ARG A 1 82 ? -2.042 -0.792 -3.398 1.00 90.31 82 ARG A CA 1
ATOM 677 C C . ARG A 1 82 ? -1.805 -2.270 -3.704 1.00 90.31 82 ARG A C 1
ATOM 679 O O . ARG A 1 82 ? -0.763 -2.597 -4.249 1.00 90.31 82 ARG A O 1
ATOM 686 N N . VAL A 1 83 ? -2.794 -3.125 -3.443 1.00 91.56 83 VAL A N 1
ATOM 687 C CA . VAL A 1 83 ? -2.767 -4.552 -3.815 1.00 91.56 83 VAL A CA 1
ATOM 688 C C . VAL A 1 83 ? -2.538 -4.727 -5.316 1.00 91.56 83 VAL A C 1
ATOM 690 O O . VAL A 1 83 ? -1.736 -5.557 -5.724 1.00 91.56 83 VAL A O 1
ATOM 693 N N . LYS A 1 84 ? -3.223 -3.930 -6.147 1.00 90.88 84 LYS A N 1
ATOM 694 C CA . LYS A 1 84 ? -3.040 -3.975 -7.605 1.00 90.88 84 LYS A CA 1
ATOM 695 C C . LYS A 1 84 ? -1.629 -3.551 -8.009 1.00 90.88 84 LYS A C 1
ATOM 697 O O . LYS A 1 84 ? -0.992 -4.271 -8.757 1.00 90.88 84 LYS A O 1
ATOM 702 N N . GLU A 1 85 ? -1.128 -2.449 -7.449 1.00 89.19 85 GLU A N 1
ATOM 703 C CA . GLU A 1 85 ? 0.245 -1.977 -7.699 1.00 89.19 85 GLU A CA 1
ATOM 704 C C . GLU A 1 85 ? 1.314 -3.006 -7.292 1.00 89.19 85 GLU A C 1
ATOM 706 O O . GLU A 1 85 ? 2.362 -3.065 -7.920 1.00 89.19 85 GLU A O 1
ATOM 711 N N . LEU A 1 86 ? 1.063 -3.796 -6.242 1.00 87.19 86 LEU A N 1
ATOM 712 C CA . LEU A 1 86 ? 1.956 -4.873 -5.794 1.00 87.19 86 LEU A CA 1
ATOM 713 C C . LEU A 1 86 ? 1.884 -6.130 -6.674 1.00 87.19 86 LEU A C 1
ATOM 715 O O . LEU A 1 86 ? 2.808 -6.934 -6.647 1.00 87.19 86 LEU A O 1
ATOM 719 N N . GLY A 1 87 ? 0.790 -6.328 -7.414 1.00 85.00 87 GLY A N 1
ATOM 720 C CA . GLY A 1 87 ? 0.654 -7.431 -8.369 1.00 85.00 87 GLY A CA 1
ATOM 721 C C . GLY A 1 87 ? 1.327 -7.159 -9.716 1.00 85.00 87 GLY A C 1
ATOM 722 O O . GLY A 1 87 ? 1.648 -8.103 -10.437 1.00 85.00 87 GLY A O 1
ATOM 723 N N . ASP A 1 88 ? 1.543 -5.889 -10.055 1.00 85.69 88 ASP A N 1
ATOM 724 C CA . ASP A 1 88 ? 2.221 -5.487 -11.283 1.00 85.69 88 ASP A CA 1
ATOM 725 C C . ASP A 1 88 ? 3.744 -5.704 -11.186 1.00 85.69 88 ASP A C 1
ATOM 727 O O . ASP A 1 88 ? 4.334 -5.751 -10.105 1.00 85.69 88 ASP A O 1
ATOM 731 N N . VAL A 1 89 ? 4.412 -5.827 -12.339 1.00 81.00 89 VAL A N 1
ATOM 732 C CA . VAL A 1 89 ? 5.875 -5.982 -12.387 1.00 81.00 89 VAL A CA 1
ATOM 733 C C . VAL A 1 89 ? 6.540 -4.734 -11.811 1.00 81.00 89 VAL A C 1
ATOM 735 O O . VAL A 1 89 ? 6.392 -3.632 -12.340 1.00 81.00 89 VAL A O 1
ATOM 738 N N . ILE A 1 90 ? 7.315 -4.911 -10.742 1.00 80.75 90 ILE A N 1
ATOM 739 C CA . ILE A 1 90 ? 8.009 -3.800 -10.095 1.00 80.75 90 ILE A CA 1
ATOM 740 C C . ILE A 1 90 ? 9.079 -3.224 -11.027 1.00 80.75 90 ILE A C 1
ATOM 742 O O . ILE A 1 90 ? 9.954 -3.933 -11.533 1.00 80.75 90 ILE A O 1
ATOM 746 N N . HIS A 1 91 ? 9.070 -1.901 -11.170 1.00 80.44 91 HIS A N 1
ATOM 747 C CA . HIS A 1 91 ? 10.142 -1.159 -11.823 1.00 80.44 91 HIS A CA 1
ATOM 748 C C . HIS A 1 91 ? 11.388 -1.117 -10.928 1.00 80.44 91 HIS A C 1
ATOM 750 O O . HIS A 1 91 ? 11.554 -0.231 -10.090 1.00 80.44 91 HIS A O 1
ATOM 756 N N . THR A 1 92 ? 12.254 -2.111 -11.097 1.00 85.31 92 THR A N 1
ATOM 757 C CA . THR A 1 92 ? 13.568 -2.194 -10.447 1.00 85.31 92 THR A CA 1
ATOM 758 C C . THR A 1 92 ? 14.661 -1.586 -11.327 1.00 85.31 92 THR A C 1
ATOM 760 O O . THR A 1 92 ? 14.453 -1.334 -12.514 1.00 85.31 92 THR A O 1
ATOM 763 N N . GLN A 1 93 ? 15.856 -1.386 -10.762 1.00 85.50 93 GLN A N 1
ATOM 764 C CA . GLN A 1 93 ? 17.017 -0.885 -11.506 1.00 85.50 93 GLN A CA 1
ATOM 765 C C . GLN A 1 93 ? 17.328 -1.747 -12.740 1.00 85.50 93 GLN A C 1
ATOM 767 O O . GLN A 1 93 ? 17.512 -1.214 -13.828 1.00 85.50 93 GLN A O 1
ATOM 772 N N . LYS A 1 94 ? 17.255 -3.075 -12.600 1.00 86.31 94 LYS A N 1
ATOM 773 C CA . LYS A 1 94 ? 17.438 -4.022 -13.708 1.00 86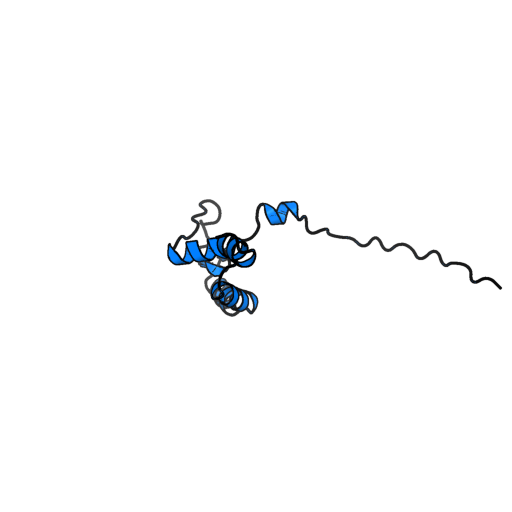.31 94 LYS A CA 1
ATOM 774 C C . LYS A 1 94 ? 16.430 -3.805 -14.841 1.00 86.31 94 LYS A C 1
ATOM 776 O O . LYS A 1 94 ? 16.762 -3.943 -16.013 1.00 86.31 94 LYS A O 1
ATOM 781 N N . HIS A 1 95 ? 15.187 -3.461 -14.503 1.00 85.62 95 HIS A N 1
ATOM 782 C CA . HIS A 1 95 ? 14.168 -3.148 -15.503 1.00 85.62 95 HIS A CA 1
ATOM 783 C C . HIS A 1 95 ? 14.502 -1.854 -16.261 1.00 85.62 95 HIS A C 1
ATOM 785 O O . HIS A 1 95 ? 14.279 -1.779 -17.467 1.00 85.62 95 HIS A O 1
ATOM 791 N N . ALA A 1 96 ? 15.077 -0.860 -15.575 1.00 89.25 96 ALA A N 1
ATOM 792 C CA . ALA A 1 96 ? 15.543 0.376 -16.200 1.00 89.25 96 ALA A CA 1
ATOM 793 C C . ALA A 1 96 ? 16.756 0.142 -17.115 1.00 89.25 96 ALA A C 1
ATOM 795 O O . ALA A 1 96 ? 16.777 0.647 -18.232 1.00 89.25 96 ALA A O 1
ATOM 796 N N . GLU A 1 97 ? 17.727 -0.659 -16.675 1.00 91.56 97 GLU A N 1
ATOM 797 C CA . GLU A 1 97 ? 18.899 -1.044 -17.474 1.00 91.56 97 GLU A CA 1
ATOM 798 C C . GLU A 1 97 ? 18.470 -1.756 -18.762 1.00 91.56 97 GLU A C 1
ATOM 800 O O . GLU A 1 97 ? 18.827 -1.322 -19.858 1.00 91.56 97 GLU A O 1
ATOM 805 N N . MET A 1 98 ? 17.577 -2.744 -18.644 1.00 89.00 98 MET A N 1
ATOM 806 C CA . MET A 1 98 ? 17.019 -3.466 -19.787 1.00 89.00 98 MET A CA 1
ATOM 807 C C . MET A 1 98 ? 16.253 -2.546 -20.751 1.00 89.00 98 MET A C 1
ATOM 809 O O . MET A 1 98 ? 16.366 -2.703 -21.964 1.00 89.00 98 MET A O 1
ATOM 813 N N . ALA A 1 99 ? 15.507 -1.560 -20.239 1.00 89.00 99 ALA A N 1
ATOM 814 C CA . ALA A 1 99 ? 14.788 -0.592 -21.070 1.00 89.00 99 ALA A CA 1
ATOM 815 C C . ALA A 1 99 ? 15.725 0.334 -21.868 1.00 89.00 99 ALA A C 1
ATOM 817 O O . ALA A 1 99 ? 15.359 0.793 -22.949 1.00 89.00 99 ALA A O 1
ATOM 818 N N . VAL A 1 100 ? 16.928 0.600 -21.349 1.00 93.69 100 VAL A N 1
ATOM 819 C CA . VAL A 1 100 ? 17.968 1.410 -22.010 1.00 93.69 100 VAL A CA 1
ATOM 820 C C . VAL A 1 100 ? 18.914 0.540 -22.858 1.00 93.69 100 VAL A C 1
ATOM 822 O O . VAL A 1 100 ? 19.760 1.065 -23.577 1.00 93.69 100 VAL A O 1
ATOM 825 N N . GLY A 1 101 ? 18.755 -0.788 -22.830 1.00 90.75 101 GLY A N 1
ATOM 826 C CA . GLY A 1 101 ? 19.612 -1.727 -23.557 1.00 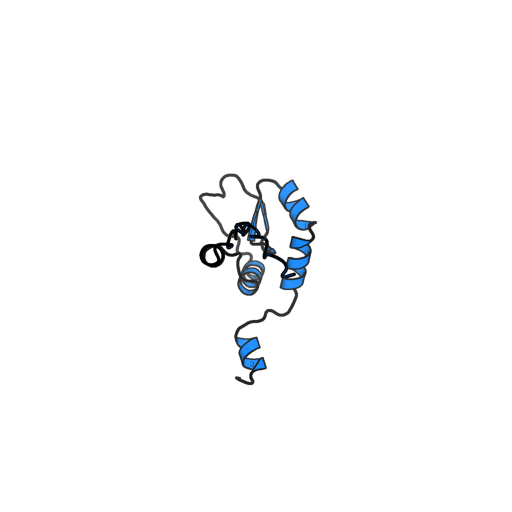90.75 101 GLY A CA 1
ATOM 827 C C . GLY A 1 101 ? 20.973 -1.964 -22.896 1.00 90.75 101 GLY A C 1
ATOM 828 O O . GLY A 1 101 ? 21.895 -2.431 -23.558 1.00 90.75 101 GLY A O 1
ATOM 829 N N . LEU A 1 102 ? 21.102 -1.644 -21.606 1.00 83.06 102 LEU A N 1
ATOM 830 C CA . LEU A 1 102 ?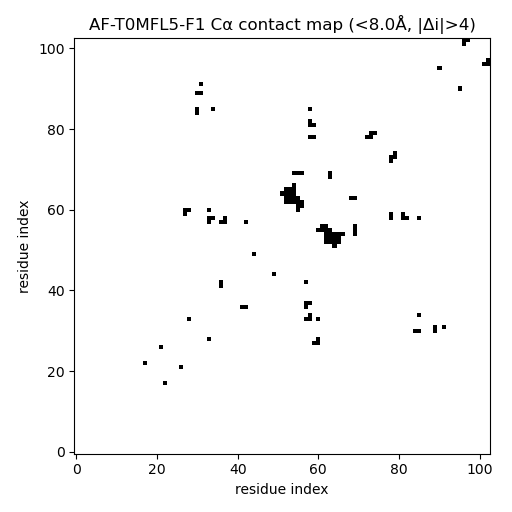 22.234 -2.041 -20.775 1.00 83.06 102 LEU A CA 1
ATOM 831 C C . LEU A 1 102 ? 21.919 -3.436 -20.215 1.00 83.06 102 LEU A C 1
ATOM 833 O O . LEU A 1 102 ? 20.996 -3.584 -19.413 1.00 83.06 102 LEU A O 1
ATOM 837 N N . PHE A 1 103 ? 22.633 -4.459 -20.685 1.00 71.31 103 PHE A N 1
ATOM 838 C CA . PHE A 1 103 ? 22.552 -5.833 -20.184 1.00 71.31 103 PHE A CA 1
ATOM 839 C C . PHE A 1 103 ? 23.935 -6.345 -19.787 1.00 71.31 103 PHE A C 1
ATOM 841 O O . PHE A 1 103 ? 24.927 -5.900 -20.410 1.00 71.31 103 PHE A O 1
#

Secondary structure (DSSP, 8-state):
-PPPPP-------------HHHHHHSPPPPHHHHHHHHHTT-----TTTTTT--EEETTTTEEESSHHHHHHHHHSHHHHHHHHHHHSPP--HHHHHHHHT--